Protein AF-A0A943PYL0-F1 (afdb_monomer)

Solvent-accessible surface area (backbone atoms only — not comparable to full-atom values): 4909 Å² total; per-residue (Å²): 111,76,55,65,80,48,75,41,31,11,54,57,36,42,75,75,70,72,36,96,45,68,32,74,42,79,43,59,64,64,46,58,92,81,40,60,87,48,73,80,38,72,81,33,50,47,42,21,29,66,67,55,47,53,51,52,53,55,46,36,68,75,36,75,63,48,27,49,57,50,38,55,50,54,46,50,52,53,56,48,48,62,60,79,74,103

Secondary structure (DSSP, 8-state):
-HHHHTTTB-HHIIIII----B--EEEESS-TTT-GGGTT-GGGEEEE-HHHHHHHHHHHTT-HHHHHHHHHHHHHHHHHHHHHT-

Foldseek 3Di:
DLCVLQVQAQLCCVPPVVDGDGFDDKDFLQDCVRPVVCVPPNLRIGTHHPVVNVVLVVQLVPDVVSSVVSSVVSSVSSVVSVVVVD

Mean predicted aligned error: 2.41 Å

Radius of gyration: 12.13 Å; Cα contacts (8 Å, |Δi|>4): 111; chains: 1; bounding box: 31×21×30 Å

Nearest PDB structures (foldseek):
  5h0o-assembly1_A  TM=8.007E-01  e=3.788E-03  Geobacillus virus E2
  6ghs-assembly1_A-2  TM=7.839E-01  e=4.436E+00  Thermocrispum agreste

Structure (mmCIF, N/CA/C/O backbone):
data_AF-A0A943PYL0-F1
#
_entry.id   AF-A0A943PYL0-F1
#
loop_
_atom_site.group_PDB
_atom_site.id
_atom_site.type_symbol
_atom_site.label_atom_id
_atom_site.label_alt_id
_atom_site.label_comp_id
_atom_site.label_asym_id
_atom_site.label_entity_id
_atom_site.label_seq_id
_atom_site.pdbx_PDB_ins_code
_atom_site.Cartn_x
_atom_site.Cartn_y
_atom_site.Cartn_z
_atom_site.occupancy
_atom_site.B_iso_or_equiv
_atom_site.auth_seq_id
_atom_site.auth_comp_id
_atom_site.auth_asym_id
_atom_site.auth_atom_id
_atom_site.pdbx_PDB_model_num
ATOM 1 N N . MET A 1 1 ? 15.374 5.186 -2.537 1.00 75.31 1 MET A N 1
ATOM 2 C CA . MET A 1 1 ? 14.024 5.762 -2.313 1.00 75.31 1 MET A CA 1
ATOM 3 C C . MET A 1 1 ? 12.990 4.638 -2.296 1.00 75.31 1 MET A C 1
ATOM 5 O O . MET A 1 1 ? 13.193 3.683 -3.034 1.00 75.31 1 MET A O 1
ATOM 9 N N . ILE A 1 2 ? 11.925 4.721 -1.485 1.00 84.06 2 ILE A N 1
ATOM 10 C CA . ILE A 1 2 ? 10.963 3.614 -1.248 1.00 84.06 2 ILE A CA 1
ATOM 11 C C . ILE A 1 2 ? 10.420 2.999 -2.551 1.00 84.06 2 ILE A C 1
ATOM 13 O O . ILE A 1 2 ? 10.377 1.783 -2.670 1.00 84.06 2 ILE A O 1
ATOM 17 N N . LYS A 1 3 ? 10.126 3.808 -3.575 1.00 88.69 3 LYS A N 1
ATOM 18 C CA . LYS A 1 3 ? 9.660 3.319 -4.887 1.00 88.69 3 LYS A CA 1
ATOM 19 C C . LYS A 1 3 ? 10.606 2.327 -5.588 1.00 88.69 3 LYS A C 1
ATOM 21 O O . LYS A 1 3 ? 10.131 1.409 -6.245 1.00 88.69 3 LYS A O 1
ATOM 26 N N . ASN A 1 4 ? 11.927 2.458 -5.406 1.00 91.12 4 ASN A N 1
ATOM 27 C CA . ASN A 1 4 ? 12.901 1.511 -5.971 1.00 91.12 4 ASN A CA 1
ATOM 28 C C . ASN A 1 4 ? 12.774 0.136 -5.314 1.00 91.12 4 ASN A C 1
ATOM 30 O O . ASN A 1 4 ? 12.961 -0.868 -5.981 1.00 91.12 4 ASN A O 1
ATOM 34 N N . LYS A 1 5 ? 12.437 0.096 -4.016 1.00 90.25 5 LYS A N 1
ATOM 35 C CA . LYS A 1 5 ? 12.248 -1.162 -3.289 1.00 90.25 5 LYS A CA 1
ATOM 36 C C . LYS A 1 5 ? 11.070 -1.963 -3.839 1.00 90.25 5 LYS A C 1
ATOM 38 O O . LYS A 1 5 ? 11.084 -3.175 -3.736 1.00 90.25 5 LYS A O 1
ATOM 43 N N . PHE A 1 6 ? 10.081 -1.294 -4.421 1.00 94.25 6 PHE A N 1
ATOM 44 C CA . PHE A 1 6 ? 8.909 -1.931 -5.014 1.00 94.25 6 PHE A CA 1
ATOM 45 C C . PHE A 1 6 ? 9.015 -2.078 -6.535 1.00 94.25 6 PHE A C 1
ATOM 47 O O . PHE A 1 6 ? 8.002 -2.290 -7.188 1.00 94.25 6 PHE A O 1
ATOM 54 N N . ASN A 1 7 ? 10.206 -1.921 -7.126 1.00 95.75 7 ASN A N 1
ATOM 55 C CA . ASN A 1 7 ? 10.408 -1.952 -8.582 1.00 95.75 7 ASN A CA 1
ATOM 56 C C . ASN A 1 7 ? 9.459 -1.013 -9.350 1.00 95.75 7 ASN A C 1
ATOM 58 O O . ASN A 1 7 ? 9.117 -1.272 -10.498 1.00 95.75 7 ASN A O 1
ATOM 62 N N . TYR A 1 8 ? 9.036 0.087 -8.713 1.00 96.75 8 TYR A N 1
ATOM 63 C CA . TYR A 1 8 ? 8.017 1.006 -9.225 1.00 96.75 8 TYR A CA 1
ATOM 64 C C . TYR A 1 8 ? 6.644 0.371 -9.497 1.00 96.75 8 TYR A C 1
ATOM 66 O O . TYR A 1 8 ? 5.820 1.004 -10.150 1.00 96.75 8 TYR A O 1
ATOM 74 N N . LEU A 1 9 ? 6.369 -0.832 -8.995 1.00 97.56 9 LEU A N 1
ATOM 75 C CA . LEU A 1 9 ? 5.119 -1.551 -9.215 1.00 97.56 9 LEU A CA 1
ATOM 76 C C . LEU A 1 9 ? 4.068 -1.197 -8.163 1.00 97.56 9 LEU A C 1
ATOM 78 O O . LEU A 1 9 ? 4.375 -1.042 -6.980 1.00 97.56 9 LEU A O 1
ATOM 82 N N . ASP A 1 10 ? 2.814 -1.130 -8.599 1.00 98.38 10 ASP A N 1
ATOM 83 C CA . ASP A 1 10 ? 1.673 -1.314 -7.710 1.00 98.38 10 ASP A CA 1
ATOM 84 C C . ASP A 1 10 ? 1.598 -2.790 -7.298 1.00 98.38 10 ASP A C 1
ATOM 86 O O . ASP A 1 10 ? 1.372 -3.685 -8.119 1.00 98.38 10 ASP A O 1
ATOM 90 N N . ILE A 1 11 ? 1.797 -3.043 -6.007 1.00 98.06 11 ILE A N 1
ATOM 91 C CA . ILE A 1 11 ? 1.858 -4.400 -5.460 1.00 98.06 11 ILE A CA 1
ATOM 92 C C . ILE A 1 11 ? 0.491 -5.093 -5.489 1.00 98.06 11 ILE A C 1
ATOM 94 O O . ILE A 1 11 ? 0.420 -6.306 -5.699 1.00 98.06 11 ILE A O 1
ATOM 98 N N . TYR A 1 12 ? -0.597 -4.343 -5.309 1.00 98.50 12 TYR A N 1
ATOM 99 C CA . TYR A 1 12 ? -1.947 -4.893 -5.378 1.00 98.50 12 TYR A CA 1
ATOM 100 C C . TYR A 1 12 ? -2.306 -5.259 -6.819 1.00 98.50 12 TYR A C 1
ATOM 102 O O . TYR A 1 12 ? -2.789 -6.363 -7.074 1.00 98.50 12 TYR A O 1
ATOM 110 N N . SER A 1 13 ? -2.002 -4.384 -7.779 1.00 98.56 13 SER A N 1
ATOM 111 C CA . SER A 1 13 ? -2.210 -4.675 -9.199 1.00 98.56 13 SER A CA 1
ATOM 112 C C . SER A 1 13 ? -1.455 -5.922 -9.635 1.00 98.56 13 SER A C 1
ATOM 114 O O . SER A 1 13 ? -2.042 -6.785 -10.289 1.00 98.56 13 SER A O 1
ATOM 116 N N . TYR A 1 14 ? -0.197 -6.058 -9.212 1.00 98.38 14 TYR A N 1
ATOM 117 C CA . TYR A 1 14 ? 0.643 -7.184 -9.598 1.00 98.38 14 TYR A CA 1
ATOM 118 C C . TYR A 1 14 ? 0.113 -8.522 -9.067 1.00 98.38 14 TYR A C 1
ATOM 120 O O . TYR A 1 14 ? -0.113 -9.446 -9.847 1.00 98.38 14 TYR A O 1
ATOM 128 N N . TYR A 1 15 ? -0.136 -8.631 -7.758 1.00 98.38 15 TYR A N 1
ATOM 129 C CA . TYR A 1 15 ? -0.507 -9.915 -7.152 1.00 98.38 15 TYR A CA 1
ATOM 130 C C . TYR A 1 15 ? -1.999 -10.232 -7.171 1.00 98.38 15 TYR A C 1
ATOM 132 O O . TYR A 1 15 ? -2.353 -11.409 -7.190 1.00 98.38 15 TYR A O 1
ATOM 140 N N . VAL A 1 16 ? -2.865 -9.219 -7.108 1.00 98.12 16 VAL A N 1
ATOM 141 C CA . VAL A 1 16 ? -4.315 -9.421 -6.955 1.00 98.12 16 VAL A CA 1
ATOM 142 C C . VAL A 1 16 ? -5.040 -9.259 -8.283 1.00 98.12 16 VAL A C 1
ATOM 144 O O . VAL A 1 16 ? -5.924 -10.050 -8.596 1.00 98.12 16 VAL A O 1
ATOM 147 N N . LEU A 1 17 ? -4.665 -8.257 -9.083 1.00 97.88 17 LEU A N 1
ATOM 148 C CA . LEU A 1 17 ? -5.323 -7.991 -10.368 1.00 97.88 17 LEU A CA 1
ATOM 149 C C . LEU A 1 17 ? -4.630 -8.667 -11.559 1.00 97.88 17 LEU A C 1
ATOM 151 O O . LEU A 1 17 ? -5.200 -8.675 -12.650 1.00 97.88 17 LEU A O 1
ATOM 155 N N . GLY A 1 18 ? -3.417 -9.200 -11.375 1.00 97.94 18 GLY A N 1
ATOM 156 C CA . GLY A 1 18 ? -2.613 -9.786 -12.452 1.00 97.94 18 GLY A CA 1
ATOM 157 C C . GLY A 1 18 ? -2.163 -8.758 -13.494 1.00 97.94 18 GLY A C 1
ATOM 158 O O . GLY A 1 18 ? -2.065 -9.077 -14.677 1.00 97.94 18 GLY A O 1
ATOM 159 N N . ARG A 1 19 ? -1.947 -7.502 -13.079 1.00 98.12 19 ARG A N 1
ATOM 160 C CA . ARG A 1 19 ? -1.597 -6.375 -13.956 1.00 98.12 19 ARG A CA 1
ATOM 161 C C . ARG A 1 19 ? -0.269 -5.755 -13.557 1.00 98.12 19 ARG A C 1
ATOM 163 O O . ARG A 1 19 ? 0.010 -5.557 -12.379 1.00 98.12 19 ARG A O 1
ATOM 170 N N . VAL A 1 20 ? 0.518 -5.369 -14.556 1.00 97.94 20 VAL A N 1
ATOM 171 C CA . VAL A 1 20 ? 1.742 -4.589 -14.353 1.00 97.94 20 VAL A CA 1
ATOM 172 C C . VAL A 1 20 ? 1.385 -3.112 -14.460 1.00 97.94 20 VAL A C 1
ATOM 174 O O . VAL A 1 20 ? 1.230 -2.578 -15.554 1.00 97.94 20 VAL A O 1
ATOM 177 N N . GLU A 1 21 ? 1.226 -2.457 -13.314 1.00 98.12 21 GLU A N 1
ATOM 178 C CA . GLU A 1 21 ? 0.933 -1.025 -13.230 1.00 98.12 21 GLU A CA 1
ATOM 179 C C . GLU A 1 21 ? 2.020 -0.318 -12.421 1.00 98.12 21 GLU A C 1
ATOM 181 O O . GLU A 1 21 ? 2.567 -0.868 -11.462 1.00 98.12 21 GLU A O 1
ATOM 186 N N . LYS A 1 22 ? 2.344 0.913 -12.822 1.00 98.06 22 LYS A N 1
ATOM 187 C CA . LYS A 1 22 ? 3.313 1.739 -12.110 1.00 98.06 22 LYS A CA 1
ATOM 188 C C . LYS A 1 22 ? 2.659 2.306 -10.852 1.00 98.06 22 LYS A C 1
ATOM 190 O O . LYS A 1 22 ? 1.644 2.987 -10.947 1.00 98.06 22 LYS A O 1
ATOM 195 N N . GLY A 1 23 ? 3.254 2.056 -9.693 1.00 97.50 23 GLY A N 1
ATOM 196 C CA . GLY A 1 23 ? 2.830 2.679 -8.447 1.00 97.50 23 GLY A CA 1
ATOM 197 C C . GLY A 1 23 ? 3.104 4.185 -8.448 1.00 97.50 23 GLY A C 1
ATOM 198 O O . GLY A 1 23 ? 4.001 4.686 -9.131 1.00 97.50 23 GLY A O 1
ATOM 199 N N . GLU A 1 24 ? 2.329 4.905 -7.652 1.00 97.69 24 GLU A N 1
ATOM 200 C CA . GLU A 1 24 ? 2.321 6.366 -7.578 1.00 97.69 24 GLU A CA 1
ATOM 201 C C . GLU A 1 24 ? 2.539 6.825 -6.134 1.00 97.69 24 GLU A C 1
ATOM 203 O O . GLU A 1 24 ? 3.407 7.663 -5.881 1.00 97.69 24 GLU A O 1
ATOM 208 N N . VAL A 1 25 ? 1.863 6.183 -5.178 1.00 97.00 25 VAL A N 1
ATOM 209 C CA . VAL A 1 25 ? 1.809 6.582 -3.769 1.00 97.00 25 VAL A CA 1
ATOM 210 C C . VAL A 1 25 ? 2.149 5.436 -2.824 1.00 97.00 25 VAL A C 1
ATOM 212 O O . VAL A 1 25 ? 1.870 4.265 -3.081 1.00 97.00 25 VAL A O 1
ATOM 215 N N . VAL A 1 26 ? 2.796 5.786 -1.712 1.00 96.06 26 VAL A N 1
ATOM 216 C CA . VAL A 1 26 ? 3.081 4.858 -0.616 1.00 96.06 26 VAL A CA 1
ATOM 217 C C . VAL A 1 26 ? 1.938 4.923 0.387 1.00 96.06 26 VAL A C 1
ATOM 219 O O . VAL A 1 26 ? 1.591 6.002 0.859 1.00 96.06 26 VAL A O 1
ATOM 222 N N . HIS A 1 27 ? 1.398 3.765 0.739 1.00 96.06 27 HIS A N 1
ATOM 223 C CA . HIS A 1 27 ? 0.358 3.613 1.743 1.00 96.06 27 HIS A CA 1
ATOM 224 C C . HIS A 1 27 ? 0.916 2.965 3.014 1.00 96.06 27 HIS A C 1
ATOM 226 O O . HIS A 1 27 ? 1.657 1.981 2.937 1.00 96.06 27 HIS A O 1
ATOM 232 N N . HIS A 1 28 ? 0.540 3.502 4.175 1.00 97.06 28 HIS A N 1
ATOM 233 C CA . HIS A 1 28 ? 0.806 2.900 5.482 1.00 97.06 28 HIS A CA 1
ATOM 234 C C . HIS A 1 28 ? -0.273 1.865 5.804 1.00 97.06 28 HIS A C 1
ATOM 236 O O . HIS A 1 28 ? -1.438 2.227 5.927 1.00 97.06 28 HIS A O 1
ATOM 242 N N . ILE A 1 29 ? 0.111 0.595 5.960 1.00 97.25 29 ILE A N 1
ATOM 243 C CA . ILE A 1 29 ? -0.831 -0.495 6.273 1.00 97.25 29 ILE A CA 1
ATOM 244 C C . ILE A 1 29 ? -1.456 -0.282 7.657 1.00 97.25 29 ILE A C 1
ATOM 246 O O . ILE A 1 29 ? -2.673 -0.340 7.813 1.00 97.25 29 ILE A O 1
ATOM 250 N N . VAL A 1 30 ? -0.631 -0.009 8.665 1.00 96.56 30 VAL A N 1
ATOM 251 C CA . VAL A 1 30 ? -1.056 0.526 9.963 1.00 96.56 30 VAL A CA 1
ATOM 252 C C . VAL A 1 30 ? -0.914 2.034 9.899 1.00 96.56 30 VAL A C 1
ATOM 254 O O . VAL A 1 30 ? 0.190 2.530 9.641 1.00 96.56 30 VAL A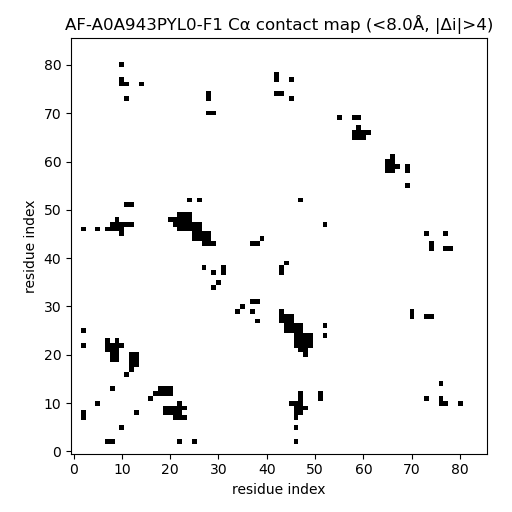 O 1
ATOM 257 N N . ALA A 1 31 ? -2.023 2.745 10.108 1.00 93.06 31 ALA A N 1
ATOM 258 C CA . ALA A 1 31 ? -2.057 4.192 9.998 1.00 93.06 31 ALA A CA 1
ATOM 259 C C . ALA A 1 31 ? -1.212 4.866 11.094 1.00 93.06 31 ALA A C 1
ATOM 261 O O . ALA A 1 31 ? -0.909 4.291 12.142 1.00 93.06 31 ALA A O 1
ATOM 262 N N . LEU A 1 32 ? -0.780 6.099 10.824 1.00 92.88 32 LEU A N 1
ATOM 263 C CA . LEU A 1 32 ? 0.156 6.828 11.687 1.00 92.88 32 LEU A CA 1
ATOM 264 C C . LEU A 1 32 ? -0.437 7.207 13.049 1.00 92.88 32 LEU A C 1
ATOM 266 O O . LEU A 1 32 ? 0.311 7.321 14.017 1.00 92.88 32 LEU A O 1
ATOM 270 N N . ASP A 1 33 ? -1.748 7.419 13.105 1.00 92.94 33 ASP A N 1
ATOM 271 C CA . ASP A 1 33 ? -2.522 7.706 14.314 1.00 92.94 33 ASP A CA 1
ATOM 272 C C . ASP A 1 33 ? -2.718 6.470 15.203 1.00 92.94 33 ASP A C 1
ATOM 274 O O . ASP A 1 33 ? -2.900 6.611 16.408 1.00 92.94 33 ASP A O 1
ATOM 278 N N . GLU A 1 34 ? -2.621 5.265 14.636 1.00 92.38 34 GLU A N 1
ATOM 279 C CA . GLU A 1 34 ? -2.669 4.008 15.391 1.00 92.38 34 GLU A CA 1
ATOM 280 C C . GLU A 1 34 ? -1.313 3.635 15.986 1.00 92.38 34 GLU A C 1
ATOM 282 O O . GLU A 1 34 ? -1.229 3.208 17.135 1.00 92.38 34 GLU A O 1
ATOM 287 N N . ASP A 1 35 ? -0.244 3.755 15.195 1.00 94.94 35 ASP A N 1
ATOM 288 C CA . ASP A 1 35 ? 1.097 3.369 15.626 1.00 94.94 35 ASP A CA 1
ATOM 289 C C . ASP A 1 35 ? 2.184 4.163 14.892 1.00 94.94 35 ASP A C 1
ATOM 291 O O . ASP A 1 35 ? 2.766 3.746 13.882 1.00 94.94 35 ASP A O 1
ATOM 295 N N . PHE A 1 36 ? 2.522 5.320 15.456 1.00 94.25 36 PHE A N 1
ATOM 296 C CA . PHE A 1 36 ? 3.554 6.204 14.919 1.00 94.25 36 PHE A CA 1
ATOM 297 C C . PHE A 1 36 ? 4.964 5.580 14.903 1.00 94.25 36 PHE A C 1
ATOM 299 O O . PHE A 1 36 ? 5.846 6.024 14.151 1.00 94.25 36 PHE A O 1
ATOM 306 N N . SER A 1 37 ? 5.208 4.532 15.702 1.00 95.38 37 SER A N 1
ATOM 307 C CA . SER A 1 37 ? 6.500 3.835 15.708 1.00 95.38 37 SER A CA 1
ATOM 308 C C . SER A 1 37 ? 6.770 3.139 14.366 1.00 95.38 37 SER A C 1
ATOM 310 O O . SER A 1 37 ? 7.919 3.054 13.927 1.00 95.38 37 SER A O 1
ATOM 312 N N . LYS A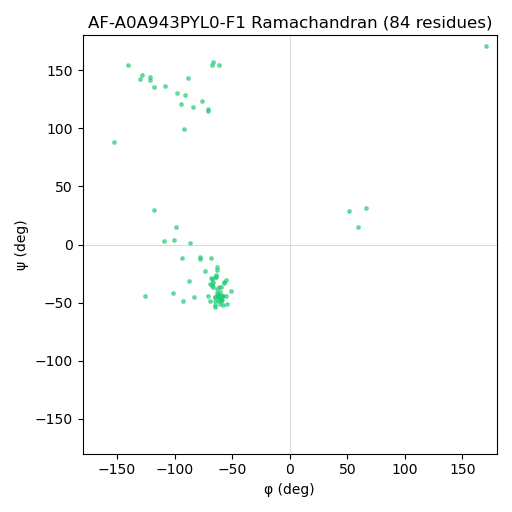 1 38 ? 5.710 2.749 13.641 1.00 91.88 38 LYS A N 1
ATOM 313 C CA . LYS A 1 38 ? 5.783 2.045 12.352 1.00 91.88 38 LYS A CA 1
ATOM 314 C C . LYS A 1 38 ? 5.899 2.958 11.133 1.00 91.88 38 LYS A C 1
ATOM 316 O O . LYS A 1 38 ? 5.978 2.453 10.012 1.00 91.88 38 LYS A O 1
ATOM 321 N N . ARG A 1 39 ? 5.960 4.284 11.307 1.00 91.38 39 ARG A N 1
ATOM 322 C CA . ARG A 1 39 ? 5.934 5.264 10.199 1.00 91.38 39 ARG A CA 1
ATOM 323 C C . ARG A 1 39 ? 7.019 5.061 9.128 1.00 91.38 39 ARG A C 1
ATOM 325 O O . ARG A 1 39 ? 6.789 5.391 7.969 1.00 91.38 39 ARG A O 1
ATOM 332 N N . LEU A 1 40 ? 8.186 4.528 9.517 1.00 91.00 40 LEU A N 1
ATOM 333 C CA . LEU A 1 40 ? 9.323 4.225 8.629 1.00 91.00 40 LEU A CA 1
ATOM 334 C C . LEU A 1 40 ? 9.544 2.718 8.422 1.00 91.00 40 LEU A C 1
ATOM 336 O O . LEU A 1 40 ? 10.510 2.322 7.768 1.00 91.00 40 LEU A O 1
ATOM 340 N N . SER A 1 41 ? 8.688 1.865 8.989 1.00 93.56 41 SER A N 1
ATOM 341 C CA . SER A 1 41 ? 8.854 0.420 8.870 1.00 93.56 41 SER A CA 1
ATOM 342 C C . SER A 1 41 ? 8.554 -0.019 7.442 1.00 93.56 41 SER A C 1
ATOM 344 O O . SER A 1 41 ? 7.422 0.087 6.984 1.00 93.56 41 SER A O 1
ATOM 346 N N . LEU A 1 42 ? 9.545 -0.566 6.736 1.00 91.12 42 LEU A N 1
ATOM 347 C CA . LEU A 1 42 ? 9.358 -1.023 5.355 1.0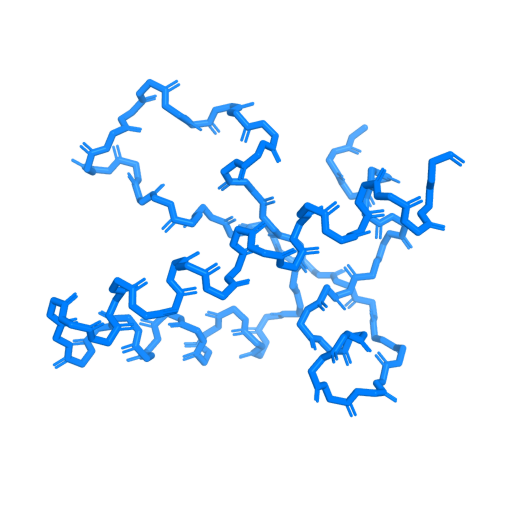0 91.12 42 LEU A CA 1
ATOM 348 C C . LEU A 1 42 ? 8.348 -2.173 5.233 1.00 91.12 42 LEU A C 1
ATOM 350 O O . LEU A 1 42 ? 7.811 -2.375 4.150 1.00 91.12 42 LEU A O 1
ATOM 354 N N . SER A 1 43 ? 8.099 -2.930 6.306 1.00 93.25 43 SER A N 1
ATOM 355 C CA . SER A 1 43 ? 7.040 -3.947 6.331 1.00 93.25 43 SER A CA 1
ATOM 356 C C . SER A 1 43 ? 5.643 -3.352 6.520 1.00 93.25 43 SER A C 1
ATOM 358 O O . SER A 1 43 ? 4.666 -4.058 6.314 1.00 93.25 43 SER A O 1
ATOM 360 N N . ASN A 1 44 ? 5.546 -2.070 6.887 1.00 97.00 44 ASN A N 1
ATOM 361 C CA . ASN A 1 44 ? 4.298 -1.326 7.066 1.00 97.00 44 ASN A CA 1
ATOM 362 C C . ASN A 1 44 ? 3.955 -0.426 5.865 1.00 97.00 44 ASN A C 1
ATOM 364 O O . ASN A 1 44 ? 3.000 0.342 5.926 1.00 97.00 44 ASN A O 1
ATOM 368 N N . LEU A 1 45 ? 4.747 -0.470 4.794 1.00 96.44 45 LEU A N 1
ATOM 369 C CA . LEU A 1 45 ? 4.575 0.380 3.619 1.00 96.44 45 LEU A CA 1
ATOM 370 C C . LEU A 1 45 ? 4.289 -0.479 2.397 1.00 96.44 45 LEU A C 1
ATOM 372 O O . LEU A 1 45 ? 4.995 -1.454 2.163 1.00 96.44 45 LEU A O 1
ATOM 376 N N . ILE A 1 46 ? 3.320 -0.079 1.582 1.00 97.31 46 ILE A N 1
ATOM 377 C CA . ILE A 1 46 ? 3.034 -0.704 0.288 1.00 97.31 46 ILE A CA 1
ATOM 378 C C . ILE A 1 46 ? 2.937 0.366 -0.800 1.00 97.31 46 ILE A C 1
ATOM 380 O O . ILE A 1 46 ? 2.453 1.467 -0.542 1.00 97.31 46 ILE A O 1
ATOM 384 N N . TYR A 1 47 ? 3.431 0.070 -2.004 1.00 97.88 47 TYR A N 1
ATOM 385 C CA . TYR A 1 47 ? 3.364 0.992 -3.139 1.00 97.88 47 TYR A CA 1
ATOM 386 C C . TYR A 1 47 ? 2.186 0.648 -4.045 1.00 97.88 47 TYR A C 1
ATOM 388 O O . TYR A 1 47 ? 1.992 -0.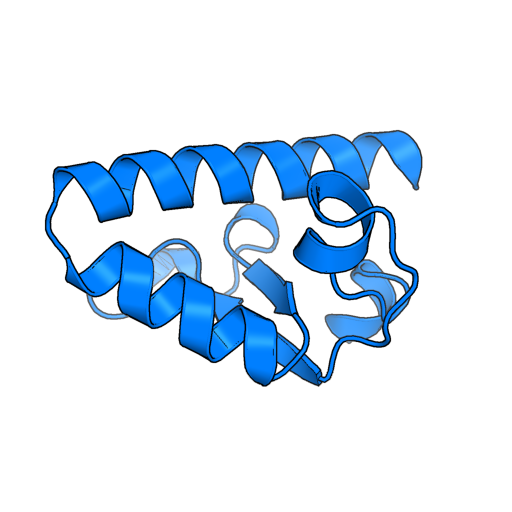518 -4.391 1.00 97.88 47 TYR A O 1
ATOM 396 N N . LEU A 1 48 ? 1.388 1.662 -4.378 1.00 98.38 48 LEU A N 1
ATOM 397 C CA . LEU A 1 48 ? 0.104 1.533 -5.061 1.00 98.38 48 LEU A CA 1
ATOM 398 C C . LEU A 1 48 ? -0.070 2.659 -6.083 1.00 98.38 48 LEU A C 1
ATOM 400 O O . LEU A 1 48 ? 0.477 3.749 -5.925 1.00 98.38 48 LEU A O 1
ATOM 404 N N . THR A 1 49 ? -0.879 2.426 -7.104 1.00 98.56 49 THR A N 1
ATOM 405 C CA . THR A 1 49 ? -1.540 3.476 -7.885 1.00 98.56 49 THR A CA 1
ATOM 406 C C . THR A 1 49 ? -2.453 4.297 -6.976 1.00 98.56 49 THR A C 1
ATOM 408 O O . THR A 1 49 ? -2.995 3.788 -5.988 1.00 98.56 49 THR A O 1
ATOM 411 N 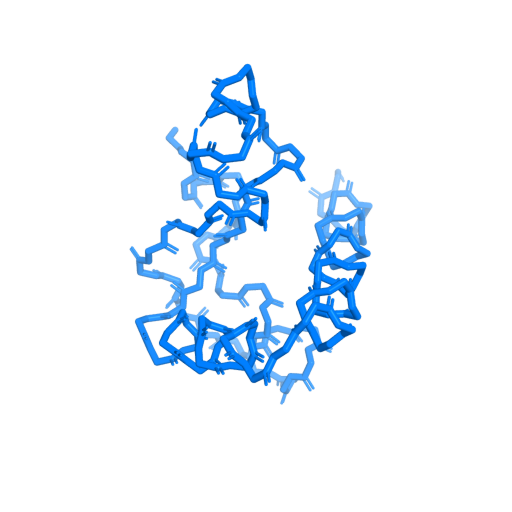N . GLU A 1 50 ? -2.722 5.551 -7.339 1.00 98.25 50 GLU A N 1
ATOM 412 C CA . GLU A 1 50 ? -3.689 6.389 -6.619 1.00 98.25 50 GLU A CA 1
ATOM 413 C C . GLU A 1 50 ? -5.089 5.757 -6.561 1.00 98.25 50 GLU A C 1
ATOM 415 O O . GLU A 1 50 ? -5.824 5.896 -5.579 1.00 98.25 50 GLU A O 1
ATOM 420 N N . LYS A 1 51 ? -5.470 5.016 -7.608 1.00 98.25 51 LYS A N 1
ATOM 421 C CA . LYS A 1 51 ? -6.750 4.305 -7.661 1.00 98.25 51 LYS A CA 1
ATOM 422 C C . LYS A 1 51 ? -6.824 3.205 -6.601 1.00 98.25 51 LYS A C 1
ATOM 424 O O . LYS A 1 51 ? -7.787 3.179 -5.832 1.00 98.25 51 LYS A O 1
ATOM 429 N N . ASN A 1 52 ? -5.832 2.316 -6.544 1.00 98.44 52 ASN A N 1
ATOM 430 C CA . ASN A 1 52 ? -5.826 1.234 -5.560 1.00 98.44 52 ASN A CA 1
ATOM 431 C C . ASN A 1 52 ? -5.650 1.765 -4.139 1.00 98.44 52 ASN A C 1
ATOM 433 O O . ASN A 1 52 ? -6.318 1.270 -3.236 1.00 98.44 52 ASN A O 1
ATOM 437 N N . HIS A 1 53 ? -4.855 2.822 -3.952 1.00 98.31 53 HIS A N 1
ATOM 438 C CA . HIS A 1 53 ? -4.730 3.515 -2.672 1.00 98.31 53 HIS A CA 1
ATOM 439 C C . HIS A 1 53 ? -6.092 3.969 -2.124 1.00 98.31 53 HIS A C 1
ATOM 441 O O . HI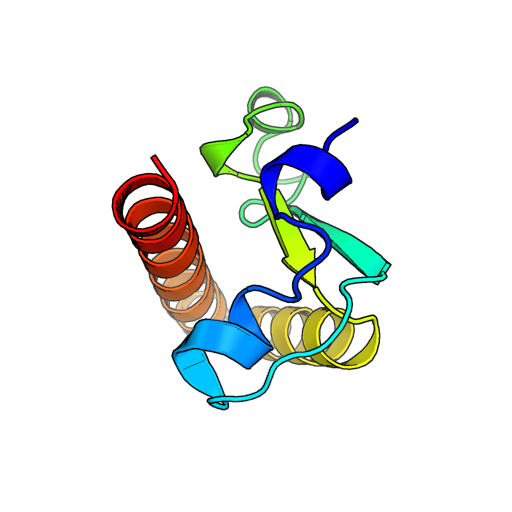S A 1 53 ? -6.453 3.622 -0.998 1.00 98.31 53 HIS A O 1
ATOM 447 N N . ARG A 1 54 ? -6.896 4.670 -2.938 1.00 97.88 54 ARG A N 1
ATOM 448 C CA . ARG A 1 54 ? -8.249 5.095 -2.541 1.00 97.88 54 ARG A CA 1
ATOM 449 C C . ARG A 1 54 ? -9.175 3.913 -2.264 1.00 97.88 54 ARG A C 1
ATOM 451 O O . ARG A 1 54 ? -9.911 3.938 -1.281 1.00 97.88 54 ARG A O 1
ATOM 458 N N . ASN A 1 55 ? -9.137 2.879 -3.103 1.00 97.62 55 ASN A N 1
ATOM 459 C CA . ASN A 1 55 ? -9.984 1.696 -2.934 1.00 97.62 55 ASN A CA 1
ATOM 460 C C . ASN A 1 55 ? -9.684 0.963 -1.623 1.00 97.62 55 ASN A C 1
ATOM 462 O O . ASN A 1 55 ? -10.604 0.678 -0.861 1.00 97.62 55 ASN A O 1
ATOM 466 N N . ILE A 1 56 ? -8.40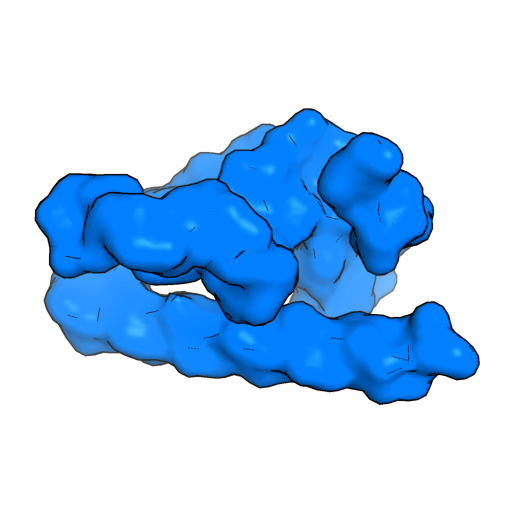7 0.702 -1.346 1.00 97.81 56 ILE A N 1
ATOM 467 C CA . ILE A 1 56 ? -7.942 0.062 -0.110 1.00 97.81 56 ILE A CA 1
ATOM 468 C C . ILE A 1 56 ? -8.354 0.892 1.104 1.00 97.81 56 ILE A C 1
ATOM 470 O O . ILE A 1 56 ? -8.960 0.362 2.033 1.00 97.81 56 ILE A O 1
ATOM 474 N N . HIS A 1 57 ? -8.124 2.204 1.063 1.00 94.56 57 HIS A N 1
ATOM 475 C CA . HIS A 1 57 ? -8.514 3.093 2.151 1.00 94.56 57 HIS A CA 1
ATOM 476 C C . HIS A 1 57 ? -10.033 3.078 2.406 1.00 94.56 57 HIS A C 1
ATOM 478 O O . HIS A 1 57 ? -10.475 3.029 3.553 1.00 94.56 57 HIS A O 1
ATOM 484 N N . ASN A 1 58 ? -10.845 3.058 1.346 1.00 96.81 58 ASN A N 1
ATOM 485 C CA . ASN A 1 58 ? -12.300 2.954 1.459 1.00 96.81 58 ASN A CA 1
ATOM 486 C C . ASN A 1 58 ? -12.751 1.597 2.017 1.00 96.81 58 ASN A C 1
ATOM 488 O O . ASN A 1 58 ? -13.713 1.552 2.778 1.00 96.81 58 ASN A O 1
ATOM 492 N N . LEU A 1 59 ? -12.068 0.499 1.671 1.00 96.31 59 LEU A N 1
ATOM 493 C CA . LEU A 1 59 ? -12.343 -0.822 2.242 1.00 96.31 59 LEU A CA 1
ATOM 494 C C . LEU A 1 59 ? -12.040 -0.854 3.742 1.00 96.31 59 LEU A C 1
ATOM 496 O O . LEU A 1 59 ? -12.884 -1.295 4.515 1.00 96.31 59 LEU A O 1
ATOM 500 N N . MET A 1 60 ? -10.897 -0.309 4.161 1.00 95.00 60 MET A N 1
ATOM 501 C CA . MET A 1 60 ? -10.511 -0.236 5.575 1.00 95.00 60 MET A CA 1
ATOM 502 C C . MET A 1 60 ? -11.457 0.633 6.414 1.00 95.00 60 MET A C 1
ATOM 504 O O . MET A 1 60 ? -11.591 0.424 7.614 1.00 95.00 60 MET A O 1
ATOM 508 N N . LYS A 1 61 ? -12.135 1.606 5.796 1.00 95.44 61 LYS A N 1
ATOM 509 C CA . LYS A 1 61 ? -13.123 2.465 6.466 1.00 95.44 61 LYS A CA 1
ATOM 510 C C . LYS A 1 61 ? -14.483 1.802 6.697 1.00 95.44 61 LYS A C 1
ATOM 512 O O . LYS A 1 61 ? -15.301 2.383 7.404 1.00 95.44 61 LYS A O 1
ATOM 517 N N . LYS A 1 62 ? -14.747 0.627 6.114 1.00 96.56 62 LYS A N 1
ATOM 518 C CA . LYS A 1 62 ? -16.040 -0.062 6.273 1.00 96.56 62 LYS A CA 1
ATOM 519 C C . LYS A 1 62 ? -16.279 -0.551 7.700 1.00 96.56 62 LYS A C 1
ATOM 521 O O . LYS A 1 62 ? -17.420 -0.537 8.150 1.00 96.56 62 LYS A O 1
ATOM 526 N N . GLY A 1 63 ? -15.219 -0.925 8.407 1.00 96.19 63 GLY A N 1
ATOM 527 C CA . GLY A 1 63 ? -15.308 -1.390 9.782 1.00 96.19 63 GLY A CA 1
ATOM 528 C C . GLY A 1 63 ? -13.990 -1.977 10.289 1.00 96.19 63 GLY A C 1
ATOM 529 O O . GLY A 1 63 ? -13.048 -2.159 9.512 1.00 96.19 63 GLY A O 1
ATOM 530 N N . PRO A 1 64 ? -13.896 -2.272 11.601 1.00 96.19 64 PRO A N 1
ATOM 531 C CA . PRO A 1 64 ? -12.685 -2.831 12.204 1.00 96.19 64 PRO A CA 1
ATOM 532 C C . PRO A 1 64 ? -12.275 -4.174 11.594 1.00 96.19 64 PRO A C 1
ATOM 534 O O . PRO A 1 64 ? -11.088 -4.417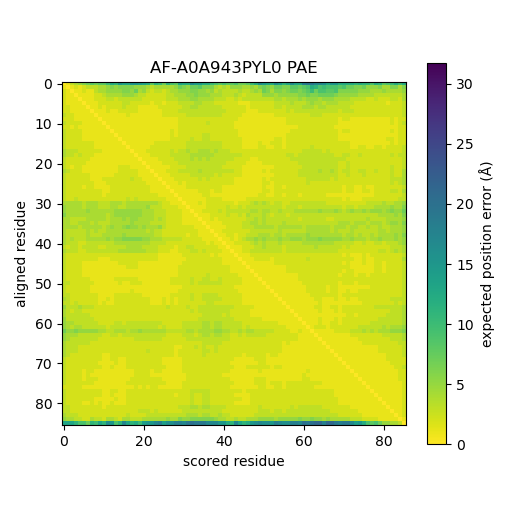 11.400 1.00 96.19 64 PRO A O 1
ATOM 537 N N . LYS A 1 65 ? -13.255 -5.016 11.244 1.00 97.31 65 LYS A N 1
ATOM 538 C CA . LYS A 1 65 ? -13.003 -6.323 10.636 1.00 97.31 65 LYS A CA 1
ATOM 539 C C . LYS A 1 65 ? -12.452 -6.187 9.218 1.00 97.31 65 LYS A C 1
ATOM 541 O O . LYS A 1 65 ? -11.425 -6.772 8.905 1.00 97.31 65 LYS A O 1
ATOM 546 N N . GLU A 1 66 ? -13.082 -5.370 8.374 1.00 97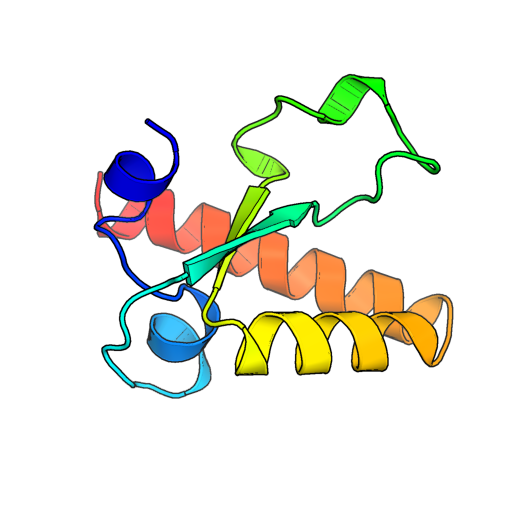.69 66 GLU A N 1
ATOM 547 C CA . GLU A 1 66 ? -12.618 -5.137 7.002 1.00 97.69 66 GLU A CA 1
ATOM 548 C C . GLU A 1 66 ? -11.223 -4.518 6.986 1.00 97.69 66 GLU A C 1
ATOM 550 O O . GLU A 1 66 ? -10.399 -4.843 6.132 1.00 97.69 66 GLU A O 1
ATOM 555 N N . LYS A 1 67 ? -10.946 -3.634 7.945 1.00 97.19 67 LYS A N 1
ATOM 556 C CA . LYS A 1 67 ? -9.616 -3.077 8.147 1.00 97.19 67 LYS A CA 1
ATOM 557 C C . LYS A 1 67 ? -8.594 -4.163 8.457 1.00 97.19 67 LYS A C 1
ATOM 559 O O . LYS A 1 67 ? -7.558 -4.196 7.798 1.00 97.19 67 LYS A O 1
ATOM 564 N N . GLU A 1 68 ? -8.880 -5.030 9.424 1.00 97.62 68 GLU A N 1
ATOM 565 C CA . GLU A 1 68 ? -7.993 -6.129 9.804 1.00 97.62 68 GLU A CA 1
ATOM 566 C C . GLU A 1 68 ? -7.741 -7.077 8.622 1.00 97.62 68 GLU A C 1
ATOM 568 O O . GLU A 1 68 ? -6.586 -7.344 8.287 1.00 97.62 68 GLU A O 1
ATOM 573 N N . ASP A 1 69 ? -8.799 -7.498 7.924 1.00 98.12 69 ASP A N 1
ATOM 574 C CA . ASP A 1 69 ? -8.716 -8.384 6.758 1.00 98.12 69 ASP A CA 1
ATOM 575 C C . ASP A 1 69 ? -7.846 -7.769 5.645 1.00 98.12 69 ASP A C 1
ATOM 577 O O . ASP A 1 69 ? -6.969 -8.426 5.071 1.00 98.12 69 ASP A O 1
ATOM 581 N N . VAL A 1 70 ? -8.037 -6.474 5.359 1.00 98.12 70 VAL A N 1
ATOM 582 C CA . VAL A 1 70 ? -7.218 -5.748 4.380 1.00 98.12 70 VAL A CA 1
ATOM 583 C C . VAL A 1 70 ? -5.769 -5.652 4.853 1.00 98.12 70 VAL A C 1
ATOM 585 O O . VAL A 1 70 ? -4.866 -5.931 4.069 1.00 98.12 70 VAL A O 1
ATOM 588 N N . GLN A 1 71 ? -5.509 -5.313 6.117 1.00 98.25 71 GLN A N 1
ATOM 589 C CA . GLN A 1 71 ? -4.142 -5.231 6.637 1.00 98.25 71 GLN A CA 1
ATOM 590 C C . GLN A 1 71 ? -3.410 -6.571 6.519 1.00 98.25 71 GLN A C 1
ATOM 592 O O . GLN A 1 71 ? -2.277 -6.606 6.033 1.00 98.25 71 GLN A O 1
ATOM 597 N N . GLN A 1 72 ? -4.061 -7.676 6.891 1.00 98.44 72 GLN A N 1
ATOM 598 C CA . GLN A 1 72 ? -3.499 -9.023 6.764 1.00 98.44 72 GLN A CA 1
ATOM 599 C C . GLN A 1 72 ? -3.146 -9.357 5.309 1.00 98.44 72 GLN A C 1
ATOM 601 O O . GLN A 1 72 ? -2.039 -9.839 5.039 1.00 98.44 72 GLN A O 1
ATOM 606 N N . LEU A 1 73 ? -4.035 -9.034 4.362 1.00 98.44 73 LEU A N 1
ATOM 607 C CA . LEU A 1 73 ? -3.758 -9.179 2.933 1.00 98.44 73 LEU A CA 1
ATOM 608 C C . LEU A 1 73 ? -2.522 -8.369 2.524 1.00 98.44 73 LEU A C 1
ATOM 610 O O . LEU A 1 73 ? -1.598 -8.921 1.929 1.00 98.44 73 LEU A O 1
ATOM 614 N N . LEU A 1 74 ? -2.465 -7.076 2.850 1.00 98.38 74 LEU A N 1
ATOM 615 C CA . LEU A 1 74 ? -1.360 -6.210 2.427 1.00 98.38 74 LEU A CA 1
ATOM 616 C C . LEU A 1 74 ? -0.015 -6.662 3.016 1.00 98.38 74 LEU A C 1
ATOM 618 O O . LEU A 1 74 ? 0.994 -6.671 2.305 1.00 98.38 74 LEU A O 1
ATOM 622 N N . PHE A 1 75 ? 0.008 -7.114 4.274 1.00 98.31 75 PHE A N 1
ATOM 623 C CA . PHE A 1 75 ? 1.207 -7.698 4.878 1.00 98.31 75 PHE A CA 1
ATOM 624 C C . PHE A 1 75 ? 1.652 -8.974 4.162 1.00 98.31 75 PHE A C 1
ATOM 626 O O . PHE A 1 75 ? 2.848 -9.157 3.911 1.00 98.31 75 PHE A O 1
ATOM 633 N N . HIS A 1 76 ? 0.706 -9.841 3.791 1.00 98.38 76 HIS A N 1
ATOM 634 C CA . HIS A 1 76 ? 1.003 -11.032 3.002 1.00 98.38 76 HIS A CA 1
ATOM 635 C C . HIS A 1 76 ? 1.614 -10.668 1.640 1.00 98.38 76 HIS A C 1
ATOM 637 O O . HIS A 1 76 ? 2.633 -11.244 1.255 1.00 98.38 76 HIS A O 1
ATOM 643 N N . LEU A 1 77 ? 1.054 -9.674 0.942 1.00 98.00 77 LEU A N 1
ATOM 644 C CA . LEU A 1 77 ? 1.558 -9.223 -0.358 1.00 98.00 77 LEU A CA 1
ATOM 645 C C . LEU A 1 77 ? 2.984 -8.669 -0.273 1.00 98.00 77 LEU A C 1
ATOM 647 O O . LEU A 1 77 ? 3.828 -9.033 -1.090 1.00 98.00 77 LEU A O 1
ATOM 651 N N . ILE A 1 78 ? 3.292 -7.843 0.734 1.00 96.56 78 ILE A N 1
ATOM 652 C CA . ILE A 1 78 ? 4.663 -7.350 0.949 1.00 96.56 78 ILE A CA 1
ATOM 653 C C . ILE A 1 78 ? 5.613 -8.512 1.237 1.00 96.56 78 ILE A C 1
ATOM 655 O O . ILE A 1 78 ? 6.727 -8.549 0.709 1.00 96.56 78 ILE A O 1
ATOM 659 N N . LYS A 1 79 ? 5.205 -9.459 2.090 1.00 96.75 79 LYS A N 1
ATOM 660 C CA . LYS A 1 79 ? 6.034 -10.623 2.420 1.00 96.75 79 LYS A CA 1
ATOM 661 C C . LYS A 1 79 ? 6.356 -11.430 1.166 1.00 96.75 79 LYS A C 1
ATOM 663 O O . LYS A 1 79 ? 7.522 -11.752 0.959 1.00 96.75 79 LYS A O 1
ATOM 668 N N . ARG A 1 80 ? 5.350 -11.699 0.331 1.00 97.00 80 ARG A N 1
ATOM 669 C CA . ARG A 1 80 ? 5.514 -12.387 -0.952 1.00 97.00 80 ARG A CA 1
ATOM 670 C C . ARG A 1 80 ? 6.422 -11.609 -1.901 1.00 97.00 80 ARG A C 1
ATOM 672 O O . ARG A 1 80 ? 7.372 -12.178 -2.414 1.00 97.00 80 ARG A O 1
ATOM 679 N N . PHE A 1 81 ? 6.219 -10.299 -2.045 1.00 96.06 81 PHE A N 1
ATOM 680 C CA . PHE A 1 81 ? 7.084 -9.453 -2.869 1.00 96.06 81 PHE A CA 1
ATOM 681 C C . PHE A 1 81 ? 8.558 -9.529 -2.470 1.00 96.06 81 PHE A C 1
ATOM 683 O O . PHE A 1 81 ? 9.424 -9.682 -3.323 1.00 96.06 81 PHE A O 1
ATOM 690 N N . ASN A 1 82 ? 8.845 -9.480 -1.169 1.00 93.81 82 ASN A N 1
ATOM 691 C CA . ASN A 1 82 ? 10.213 -9.605 -0.667 1.00 93.81 82 ASN A CA 1
ATOM 692 C C . ASN A 1 82 ? 10.816 -11.010 -0.857 1.00 93.81 82 ASN A C 1
ATOM 694 O O . ASN A 1 82 ? 12.000 -11.173 -0.584 1.00 93.81 82 ASN A O 1
ATOM 698 N N . ILE A 1 83 ? 10.026 -12.024 -1.217 1.00 95.75 83 ILE A N 1
ATOM 699 C CA . ILE A 1 83 ? 10.506 -13.369 -1.566 1.00 95.75 83 ILE A CA 1
ATOM 700 C C . ILE A 1 83 ? 10.725 -13.456 -3.077 1.00 95.75 83 ILE A C 1
ATOM 702 O O . ILE A 1 83 ? 11.793 -13.880 -3.503 1.00 95.75 83 ILE A O 1
ATOM 706 N N . ASP A 1 84 ? 9.743 -13.014 -3.864 1.00 95.81 84 ASP A N 1
ATOM 707 C CA . ASP A 1 84 ? 9.737 -13.140 -5.325 1.00 95.81 84 ASP A CA 1
ATOM 708 C C . ASP A 1 84 ? 10.812 -12.263 -6.000 1.00 95.81 84 ASP A C 1
ATOM 710 O O . ASP A 1 84 ? 11.313 -12.611 -7.065 1.00 95.81 84 ASP A O 1
ATOM 714 N N . PHE A 1 85 ? 11.185 -11.135 -5.382 1.00 90.81 85 PHE A N 1
ATOM 715 C CA . PHE A 1 85 ? 12.139 -10.156 -5.929 1.00 90.81 85 PHE A CA 1
ATOM 716 C C . PHE A 1 85 ? 13.395 -9.984 -5.059 1.00 90.81 85 PHE A C 1
ATOM 718 O O . PHE A 1 85 ? 13.955 -8.886 -4.984 1.00 90.81 85 PHE A O 1
ATOM 725 N N . LYS A 1 86 ? 13.791 -11.047 -4.354 1.00 67.19 86 LYS A N 1
ATOM 726 C CA . LYS A 1 86 ? 14.953 -11.069 -3.459 1.00 67.19 86 LYS A CA 1
ATOM 727 C C . LYS A 1 86 ? 16.258 -11.391 -4.175 1.00 67.19 86 LYS A C 1
ATOM 729 O O . LYS A 1 86 ? 16.234 -12.257 -5.073 1.00 67.19 86 LYS A O 1
#

pLDDT: mean 95.54, std 4.65, range [67.19, 98.56]

Sequence (86 aa):
MIKNKFNYLDIYSYYVLGRVEKGEVVHHIVALDEDFSKRLSLSNLIYLTEKNHRNIHNLMKKGPKEKEDVQQLLFHLIKRFNIDFK